Protein AF-A0A2H3JS66-F1 (afdb_monomer_lite)

Sequence (114 aa):
WRTSTEEYKHLTLEQVVAVLGLPDGRISFLNEKEDPDGRNPWSKEGKVVLKAEMVRLFNPCWHQYVGVLKMMHSMLNGKLMLLIVRVGKTLQAIMFATLRVYYHEYYKQYNKFP

Secondary structure (DSSP, 8-state):
-TTTSGGGTT--HHHHHHHTT-TTS--TTS-SEE-TT---TTSHHHHHHHHSS-PEE----HHHHHHHHHHHHHHHTT-------SS-HHHHHHHHHHHHHHHHHHHHHHSS--

pLDDT: mean 80.16, std 11.08, range [43.44, 94.56]

Foldseek 3Di:
DPDAQVVCPPPDLVRLCVLLVNPPSDQPPDDQFDAPVNDDCPDPVVVVQSPDPPTDGDDDDSVLSSLLSRQVVCVVVVHDSDDPDDDDVVVSVVSNVSSVVVQVVCCVVPVDGD

Radius of gyration: 15.85 Å; chains: 1; bounding box: 36×24×44 Å

Organism: Wolfiporia cocos (strain MD-104) (NCBI:txid742152)

Structure (mmCIF, N/CA/C/O backbone):
data_AF-A0A2H3JS66-F1
#
_entry.id   AF-A0A2H3JS66-F1
#
loop_
_atom_site.group_PDB
_atom_site.id
_atom_site.type_symbol
_atom_site.label_atom_id
_atom_site.label_alt_id
_atom_site.label_comp_id
_atom_site.label_asym_id
_atom_site.label_entity_id
_atom_site.label_seq_id
_atom_site.pdbx_PDB_ins_code
_atom_site.Cartn_x
_atom_site.Cartn_y
_atom_site.Cartn_z
_atom_site.occupancy
_atom_site.B_iso_or_equiv
_atom_site.auth_seq_id
_atom_site.auth_comp_id
_atom_site.auth_asym_id
_atom_site.auth_atom_id
_atom_site.pdbx_PDB_model_num
ATOM 1 N N . TRP A 1 1 ? 14.335 -5.510 10.741 1.00 48.91 1 TRP A N 1
ATOM 2 C CA . TRP A 1 1 ? 13.271 -6.281 11.400 1.00 48.91 1 TRP A CA 1
ATOM 3 C C . TRP A 1 1 ? 13.134 -6.016 12.899 1.00 48.91 1 TRP A C 1
ATOM 5 O O . TRP A 1 1 ? 12.004 -5.984 13.345 1.00 48.91 1 TRP A O 1
ATOM 15 N N . ARG A 1 2 ? 14.197 -5.730 13.671 1.00 43.44 2 ARG A N 1
ATOM 16 C CA . ARG A 1 2 ? 14.117 -5.687 15.149 1.00 43.44 2 ARG A CA 1
ATOM 17 C C . ARG A 1 2 ? 13.281 -4.591 15.841 1.00 43.44 2 ARG A C 1
ATOM 19 O O . ARG A 1 2 ? 13.131 -4.699 17.046 1.00 43.44 2 ARG A O 1
ATOM 26 N N . THR A 1 3 ? 12.765 -3.547 15.184 1.00 53.25 3 THR A N 1
ATOM 27 C CA . THR A 1 3 ? 12.275 -2.381 15.964 1.00 53.25 3 THR A CA 1
ATOM 28 C C . THR A 1 3 ? 10.964 -1.732 15.535 1.00 53.25 3 THR A C 1
ATOM 30 O O . THR A 1 3 ? 10.550 -0.776 16.184 1.00 53.25 3 THR A O 1
ATOM 33 N N . SER A 1 4 ? 10.258 -2.185 14.491 1.00 57.34 4 SER A N 1
ATOM 34 C CA . SER A 1 4 ? 9.050 -1.438 14.077 1.00 57.34 4 SER A CA 1
ATOM 35 C C . SER A 1 4 ? 7.888 -2.238 13.504 1.00 57.34 4 SER A C 1
ATOM 37 O O . SER A 1 4 ? 6.841 -1.641 13.325 1.00 57.34 4 SER A O 1
ATOM 39 N N . THR A 1 5 ? 7.990 -3.539 13.245 1.00 65.75 5 THR A N 1
ATOM 40 C CA . THR A 1 5 ? 6.881 -4.314 12.639 1.00 65.75 5 THR A CA 1
ATOM 41 C C . THR A 1 5 ? 6.607 -5.641 13.351 1.00 65.75 5 THR A C 1
ATOM 43 O O . THR A 1 5 ? 5.845 -6.459 12.848 1.00 65.75 5 THR A O 1
ATOM 46 N N . GLU A 1 6 ? 7.216 -5.850 14.525 1.00 72.69 6 GLU A N 1
ATOM 47 C CA . GLU A 1 6 ? 7.064 -7.051 15.367 1.00 72.69 6 GLU A CA 1
ATOM 48 C C . GLU A 1 6 ? 5.598 -7.362 15.690 1.00 72.69 6 GLU A C 1
ATOM 50 O O . GLU A 1 6 ? 5.200 -8.522 15.688 1.00 72.69 6 GLU A O 1
ATOM 55 N N . GLU A 1 7 ? 4.789 -6.324 15.913 1.00 80.81 7 GLU A N 1
ATOM 56 C CA . GLU A 1 7 ? 3.369 -6.451 16.250 1.00 80.81 7 GLU A CA 1
ATOM 57 C C . GLU A 1 7 ? 2.549 -7.138 15.146 1.00 80.81 7 GLU A C 1
ATOM 59 O O . GLU A 1 7 ? 1.561 -7.788 15.453 1.00 80.81 7 GLU A O 1
ATOM 64 N N . TYR A 1 8 ? 2.994 -7.094 13.885 1.00 84.31 8 TYR A N 1
ATOM 65 C CA . TYR A 1 8 ? 2.283 -7.678 12.740 1.00 84.31 8 TYR A CA 1
ATOM 66 C C . TYR A 1 8 ? 2.880 -9.011 12.265 1.00 84.31 8 TYR A C 1
ATOM 68 O O . TYR A 1 8 ? 2.425 -9.560 11.268 1.00 84.31 8 TYR A O 1
ATOM 76 N N . LYS A 1 9 ? 3.893 -9.563 12.952 1.00 83.12 9 LYS A N 1
ATOM 77 C CA . LYS A 1 9 ? 4.605 -10.785 12.513 1.00 83.12 9 LYS A CA 1
ATOM 78 C C . LYS A 1 9 ? 3.733 -12.037 12.412 1.00 83.12 9 LYS A C 1
ATOM 80 O O . LYS A 1 9 ? 4.128 -13.001 11.772 1.00 83.12 9 LYS A O 1
ATOM 85 N N . HIS A 1 10 ? 2.590 -12.025 13.089 1.00 86.88 10 HIS A N 1
ATOM 86 C CA . HIS A 1 10 ? 1.637 -13.126 13.119 1.00 86.88 10 HIS A CA 1
ATOM 87 C C . HIS A 1 10 ? 0.616 -13.060 11.971 1.00 86.88 10 HIS A C 1
ATOM 89 O O . HIS A 1 10 ? -0.163 -13.995 11.820 1.00 86.88 10 HIS A O 1
ATOM 95 N N . LEU A 1 11 ? 0.605 -11.977 11.182 1.00 87.81 11 LEU A N 1
ATOM 96 C CA . LEU A 1 11 ? -0.346 -11.790 10.089 1.00 87.81 11 LEU A CA 1
ATOM 97 C C . LEU A 1 11 ? 0.182 -12.375 8.775 1.00 87.81 11 LEU A C 1
ATOM 99 O O . LEU A 1 11 ? 1.329 -12.142 8.393 1.00 87.81 11 LEU A O 1
ATOM 103 N N . THR A 1 12 ? -0.670 -13.073 8.029 1.00 89.25 12 THR A N 1
ATOM 104 C CA . THR A 1 12 ? -0.376 -13.493 6.650 1.00 89.25 12 THR A CA 1
ATOM 105 C C . THR A 1 12 ? -0.492 -12.314 5.678 1.00 89.25 12 THR A C 1
ATOM 107 O O . THR A 1 12 ? -1.030 -11.261 6.022 1.00 89.25 12 THR A O 1
ATOM 110 N N . LEU A 1 13 ? 0.018 -12.458 4.446 1.00 86.38 13 LEU A N 1
ATOM 111 C CA . LEU A 1 13 ? -0.132 -11.413 3.420 1.00 86.38 13 LEU A CA 1
ATOM 112 C C . LEU A 1 13 ? -1.606 -11.098 3.163 1.00 86.38 13 LEU A C 1
ATOM 114 O O . LEU A 1 13 ? -1.988 -9.934 3.142 1.00 86.38 13 LEU A O 1
ATOM 118 N N . GLU A 1 14 ? -2.417 -12.143 3.030 1.00 88.19 14 GLU A N 1
ATOM 119 C CA . GLU A 1 14 ? -3.860 -12.059 2.806 1.00 88.19 14 GLU A CA 1
ATOM 120 C C . GLU A 1 14 ? -4.559 -11.296 3.933 1.00 88.19 14 GLU A C 1
ATOM 122 O O . GLU A 1 14 ? -5.374 -10.418 3.668 1.00 88.19 14 GLU A O 1
ATOM 127 N N . GLN A 1 15 ? -4.186 -11.554 5.190 1.00 90.19 15 GLN A N 1
ATOM 128 C CA . GLN A 1 15 ? -4.733 -10.827 6.336 1.00 90.19 15 GLN A CA 1
ATOM 129 C C . GLN A 1 15 ? -4.337 -9.349 6.318 1.00 90.19 15 GLN A C 1
ATOM 131 O O . GLN A 1 15 ? -5.180 -8.488 6.548 1.00 90.19 15 GLN A O 1
ATOM 136 N N . VAL A 1 16 ? -3.072 -9.033 6.021 1.00 89.44 16 VAL A N 1
ATOM 137 C CA . VAL A 1 16 ? -2.607 -7.637 5.934 1.00 89.44 16 VAL A CA 1
ATOM 138 C C . VAL A 1 16 ? -3.342 -6.893 4.820 1.00 89.44 16 VAL A C 1
ATOM 140 O O . VAL A 1 16 ? -3.802 -5.775 5.024 1.00 89.44 16 VAL A O 1
ATOM 143 N N . VAL A 1 17 ? -3.481 -7.524 3.658 1.00 89.06 17 VAL A N 1
ATOM 144 C CA . VAL A 1 17 ? -4.226 -7.010 2.504 1.00 89.06 17 VAL A CA 1
ATOM 145 C C . VAL A 1 17 ? -5.697 -6.764 2.846 1.00 89.06 17 VAL A C 1
ATOM 147 O O . VAL A 1 17 ? -6.219 -5.691 2.546 1.00 89.06 17 VAL A O 1
ATOM 150 N N . ALA A 1 18 ? -6.349 -7.718 3.514 1.00 89.50 18 ALA A N 1
ATOM 151 C CA . ALA A 1 18 ? -7.746 -7.597 3.913 1.00 89.50 18 ALA A CA 1
ATOM 152 C C . ALA A 1 18 ? -7.954 -6.435 4.897 1.00 89.50 18 ALA A C 1
ATOM 154 O O . ALA A 1 18 ? -8.869 -5.637 4.724 1.00 89.50 18 ALA A O 1
ATOM 155 N N . VAL A 1 19 ? -7.064 -6.283 5.885 1.00 89.62 19 VAL A N 1
ATOM 156 C CA . VAL A 1 19 ? -7.104 -5.163 6.846 1.00 89.62 19 VAL A CA 1
ATOM 157 C C . VAL A 1 19 ? -6.881 -3.807 6.159 1.00 89.62 19 VAL A C 1
ATOM 159 O O . VAL A 1 19 ? -7.374 -2.786 6.632 1.00 89.62 19 VAL A O 1
ATOM 162 N N . LEU A 1 20 ? -6.160 -3.781 5.037 1.00 89.81 20 LEU A N 1
ATOM 163 C CA . LEU A 1 20 ? -5.949 -2.585 4.218 1.00 89.81 20 LEU A CA 1
ATOM 164 C C . LEU A 1 20 ? -7.121 -2.266 3.266 1.00 89.81 20 LEU A C 1
ATOM 166 O O . LEU A 1 20 ? -6.999 -1.340 2.466 1.00 89.81 20 LEU A O 1
ATOM 170 N N . GLY A 1 21 ? -8.226 -3.019 3.302 1.00 89.31 21 GLY A N 1
ATOM 171 C CA . GLY A 1 21 ? -9.381 -2.767 2.430 1.00 89.31 21 GLY A CA 1
ATOM 172 C C . GLY A 1 21 ? -9.076 -2.994 0.944 1.00 89.31 21 GLY A C 1
ATOM 173 O O . GLY A 1 21 ? -9.587 -2.274 0.083 1.00 89.31 21 GLY A O 1
ATOM 174 N N . LEU A 1 22 ? -8.195 -3.956 0.640 1.00 86.25 22 LEU A N 1
ATOM 175 C CA . LEU A 1 22 ? -7.748 -4.286 -0.716 1.00 86.25 22 LEU A CA 1
ATOM 176 C C . LEU A 1 22 ? -8.336 -5.640 -1.160 1.00 86.25 22 LEU A C 1
ATOM 178 O O . LEU A 1 22 ? -7.664 -6.662 -1.015 1.00 86.25 22 LEU A O 1
ATOM 182 N N . PRO A 1 23 ? -9.567 -5.684 -1.707 1.00 74.00 23 PRO A N 1
ATOM 183 C CA . PRO A 1 23 ? -10.251 -6.943 -2.026 1.00 74.00 23 PRO A CA 1
ATOM 184 C C . PRO A 1 23 ? -9.493 -7.813 -3.042 1.00 74.00 23 PRO A C 1
ATOM 186 O O . PRO A 1 23 ? -9.495 -9.034 -2.918 1.00 74.00 23 PRO A O 1
ATOM 189 N N . ASP A 1 24 ? -8.768 -7.193 -3.978 1.00 76.88 24 ASP A N 1
ATOM 190 C CA . ASP A 1 24 ? -8.020 -7.897 -5.030 1.00 76.88 24 ASP A CA 1
ATOM 191 C C . ASP A 1 24 ? -6.525 -8.078 -4.703 1.00 76.88 24 ASP A C 1
ATOM 193 O O . ASP A 1 24 ? -5.730 -8.452 -5.567 1.00 76.88 24 ASP A O 1
ATOM 197 N N . GLY A 1 25 ? -6.082 -7.742 -3.483 1.00 74.38 25 GLY A N 1
ATOM 198 C CA . GLY A 1 25 ? -4.659 -7.806 -3.110 1.00 74.38 25 GLY A CA 1
ATOM 199 C C . GLY A 1 25 ? -3.766 -6.718 -3.701 1.00 74.38 25 GLY A C 1
ATOM 200 O O . GLY A 1 25 ? -2.579 -6.627 -3.369 1.00 74.38 25 GLY A O 1
ATOM 201 N N . ARG A 1 26 ? -4.328 -5.866 -4.557 1.00 76.56 26 ARG A N 1
ATOM 202 C CA . ARG A 1 26 ? -3.599 -4.861 -5.327 1.00 76.56 26 ARG A CA 1
ATOM 203 C C . ARG A 1 26 ? -3.881 -3.470 -4.799 1.00 76.56 26 ARG A C 1
ATOM 205 O O . ARG A 1 26 ? -5.017 -3.126 -4.501 1.00 76.56 26 ARG A O 1
ATOM 212 N N . ILE A 1 27 ? -2.834 -2.659 -4.727 1.00 76.81 27 ILE A N 1
ATOM 213 C CA . ILE A 1 27 ? -2.966 -1.229 -4.461 1.00 76.81 27 ILE A CA 1
ATOM 214 C C . ILE A 1 27 ? -3.206 -0.536 -5.799 1.00 76.81 27 ILE A C 1
ATOM 216 O O . ILE A 1 27 ? -2.392 -0.656 -6.718 1.00 76.81 27 ILE A O 1
ATOM 220 N N . SER A 1 28 ? -4.322 0.183 -5.899 1.00 74.69 28 SER A N 1
ATOM 221 C CA . SER A 1 28 ? -4.666 0.991 -7.068 1.00 74.69 28 SER A CA 1
ATOM 222 C C . SER A 1 28 ? -3.533 1.959 -7.427 1.00 74.69 28 SER A C 1
ATOM 224 O O . SER A 1 28 ? -2.817 2.440 -6.550 1.00 74.69 28 SER A O 1
ATOM 226 N N . PHE A 1 29 ? -3.396 2.282 -8.715 1.00 74.00 29 PHE A N 1
ATOM 227 C CA . PHE A 1 29 ? -2.399 3.226 -9.252 1.00 74.00 29 PHE A CA 1
ATOM 228 C C . PHE A 1 29 ? -0.933 2.754 -9.247 1.00 74.00 29 PHE A C 1
ATOM 230 O O . PHE A 1 29 ? -0.057 3.519 -9.651 1.00 74.00 29 PHE A O 1
ATOM 237 N N . LEU A 1 30 ? -0.645 1.516 -8.837 1.00 78.12 30 LEU A N 1
ATOM 238 C CA . LEU A 1 30 ? 0.660 0.893 -9.069 1.00 78.12 30 LEU A CA 1
ATOM 239 C C . LEU A 1 30 ? 0.698 0.177 -10.421 1.00 78.12 30 LEU A C 1
ATOM 241 O O . LEU A 1 30 ? -0.332 -0.222 -10.962 1.00 78.12 30 LEU A O 1
ATOM 245 N N . ASN A 1 31 ? 1.907 -0.002 -10.953 1.00 77.25 31 ASN A N 1
ATOM 246 C CA . ASN A 1 31 ? 2.110 -0.811 -12.149 1.00 77.25 31 ASN A CA 1
ATOM 247 C C . ASN A 1 31 ? 1.646 -2.248 -11.883 1.00 77.25 31 ASN A C 1
ATOM 249 O O . ASN A 1 31 ? 1.954 -2.816 -10.841 1.00 77.25 31 ASN A O 1
ATOM 253 N N . GLU A 1 32 ? 0.962 -2.859 -12.848 1.00 76.19 32 GLU A N 1
ATOM 254 C CA . GLU A 1 32 ? 0.568 -4.275 -12.761 1.00 76.19 32 GLU A CA 1
ATOM 255 C C . GLU A 1 32 ? 1.733 -5.227 -13.058 1.00 76.19 32 GLU A C 1
ATOM 257 O O . GLU A 1 32 ? 1.714 -6.404 -12.697 1.00 76.19 32 GLU A O 1
ATOM 262 N N . LYS A 1 33 ? 2.749 -4.712 -13.750 1.00 78.88 33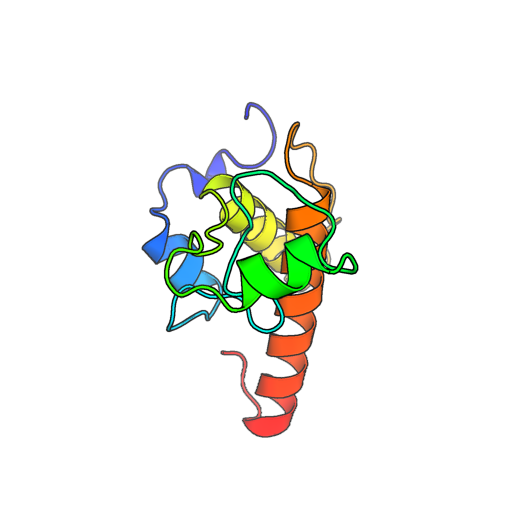 LYS A N 1
ATOM 263 C CA . LYS A 1 33 ? 3.837 -5.461 -14.366 1.00 78.88 33 LYS A CA 1
ATOM 264 C C . LYS A 1 33 ? 5.180 -4.813 -14.031 1.00 78.88 33 LYS A C 1
ATOM 266 O O . LYS A 1 33 ? 5.282 -3.587 -13.976 1.00 78.88 33 LYS A O 1
ATOM 271 N N . GLU A 1 34 ? 6.206 -5.634 -13.846 1.00 77.81 34 GLU A N 1
ATOM 272 C CA . GLU A 1 34 ? 7.589 -5.222 -13.606 1.00 77.81 34 GLU A CA 1
ATOM 273 C C . GLU A 1 34 ? 8.523 -5.886 -14.621 1.00 77.81 34 GLU A C 1
ATOM 275 O O . GLU A 1 34 ? 8.419 -7.084 -14.891 1.00 77.81 34 GLU A O 1
ATOM 280 N N . ASP A 1 35 ? 9.438 -5.100 -15.187 1.00 78.31 35 ASP A N 1
ATOM 281 C CA . ASP A 1 35 ? 10.479 -5.624 -16.066 1.00 78.31 35 ASP A CA 1
ATOM 282 C C . ASP A 1 35 ? 11.532 -6.377 -15.229 1.00 78.31 35 ASP A C 1
ATOM 284 O O . ASP A 1 35 ? 12.168 -5.751 -14.376 1.00 78.31 35 ASP A O 1
ATOM 288 N N . PRO A 1 36 ? 11.748 -7.690 -15.453 1.00 73.12 36 PRO A N 1
ATOM 289 C CA . PRO A 1 36 ? 12.744 -8.461 -14.710 1.00 73.12 36 PRO A CA 1
ATOM 290 C C . PRO A 1 36 ? 14.173 -7.929 -14.875 1.00 73.12 36 PRO A C 1
ATOM 292 O O . PRO A 1 36 ? 14.983 -8.100 -13.965 1.00 73.12 36 PRO A O 1
ATOM 295 N N . ASP A 1 37 ? 14.469 -7.264 -15.995 1.00 80.06 37 ASP A N 1
ATOM 296 C CA . ASP A 1 37 ? 15.805 -6.752 -16.307 1.00 80.06 37 ASP A CA 1
ATOM 297 C C . ASP A 1 37 ? 15.978 -5.270 -15.934 1.00 80.06 37 ASP A C 1
ATOM 299 O O . ASP A 1 37 ? 17.045 -4.694 -16.151 1.00 80.06 37 ASP A O 1
ATOM 303 N N . GLY A 1 38 ? 14.935 -4.631 -15.389 1.00 76.50 38 GLY A N 1
ATOM 304 C CA . GLY A 1 38 ? 14.986 -3.241 -14.936 1.00 76.50 38 GLY A CA 1
ATOM 305 C C . GLY A 1 38 ? 15.307 -2.233 -16.043 1.00 76.50 38 GLY A C 1
ATOM 306 O O . GLY A 1 38 ? 15.947 -1.210 -15.780 1.00 76.50 38 GLY A O 1
ATOM 307 N N . ARG A 1 39 ? 14.905 -2.504 -17.292 1.00 81.69 39 ARG A N 1
ATOM 308 C CA . ARG A 1 39 ? 15.182 -1.607 -18.419 1.00 81.69 39 ARG A CA 1
ATOM 309 C C . ARG A 1 39 ? 14.355 -0.339 -18.277 1.00 81.69 39 ARG A C 1
ATOM 311 O O . ARG A 1 39 ? 13.292 -0.317 -17.663 1.00 81.69 39 ARG A O 1
ATOM 318 N N . ASN A 1 40 ? 14.842 0.735 -18.892 1.00 79.94 40 ASN A N 1
ATOM 319 C CA . ASN A 1 40 ? 14.181 2.033 -18.875 1.00 79.94 40 ASN A CA 1
ATOM 320 C C . ASN A 1 40 ? 12.791 1.953 -19.557 1.00 79.94 40 ASN A C 1
ATOM 322 O O . ASN A 1 40 ? 12.735 1.772 -20.775 1.00 79.94 40 ASN A O 1
ATOM 326 N N . PRO A 1 41 ? 11.676 2.175 -18.831 1.00 76.12 41 PRO A N 1
ATOM 327 C CA . PRO A 1 41 ? 10.318 2.115 -19.396 1.00 76.12 41 PRO A CA 1
ATOM 328 C C . PRO A 1 41 ? 10.044 3.110 -20.530 1.00 76.12 41 PRO A C 1
ATOM 330 O O . PRO A 1 41 ? 9.131 2.919 -21.333 1.00 76.12 41 PRO A O 1
ATOM 333 N N . TRP A 1 42 ? 10.819 4.192 -20.604 1.00 84.00 42 TRP A N 1
ATOM 334 C CA . TRP A 1 42 ? 10.671 5.243 -21.605 1.00 84.00 42 TRP A CA 1
ATOM 335 C C . TRP A 1 42 ? 11.468 4.944 -22.882 1.00 84.00 42 TRP A C 1
ATOM 337 O O . TRP A 1 42 ? 11.232 5.598 -23.904 1.00 84.00 42 TRP A O 1
ATOM 347 N N . SER A 1 43 ? 12.359 3.944 -22.857 1.00 86.25 43 SER A N 1
ATOM 348 C CA . SER A 1 43 ? 13.103 3.493 -24.035 1.00 86.25 43 SER A CA 1
ATOM 349 C C . SER A 1 43 ? 12.218 2.682 -24.988 1.00 86.25 43 SER A C 1
ATOM 351 O O . SER A 1 43 ? 11.120 2.238 -24.635 1.00 86.25 43 SER A O 1
ATOM 353 N N . LYS A 1 44 ? 12.670 2.496 -26.234 1.00 85.12 44 LYS A N 1
ATOM 354 C CA . LYS A 1 44 ? 11.934 1.682 -27.216 1.00 85.12 44 LYS A CA 1
ATOM 355 C C . LYS A 1 44 ? 11.841 0.228 -26.747 1.00 85.12 44 LYS A C 1
ATOM 357 O O . LYS A 1 44 ? 10.782 -0.380 -26.848 1.00 85.12 44 LYS A O 1
ATOM 362 N N . GLU A 1 45 ? 12.922 -0.281 -26.173 1.00 82.25 45 GLU A N 1
ATOM 363 C CA . GLU A 1 45 ? 13.063 -1.640 -25.658 1.00 82.25 45 GLU A CA 1
ATOM 364 C C . GLU A 1 45 ? 12.163 -1.853 -24.436 1.00 82.25 45 GLU A C 1
ATOM 366 O O . GLU A 1 45 ? 11.419 -2.830 -24.398 1.00 82.25 45 GLU A O 1
ATOM 371 N N . GLY A 1 46 ? 12.143 -0.910 -23.484 1.00 79.44 46 GLY A N 1
ATOM 372 C CA . GLY A 1 46 ? 11.258 -0.975 -22.316 1.00 79.44 46 GLY A CA 1
ATOM 373 C C . GLY A 1 46 ? 9.775 -0.949 -22.693 1.00 79.44 46 GLY A C 1
ATOM 374 O O . GLY A 1 46 ? 8.981 -1.718 -22.156 1.00 79.44 46 GLY A O 1
ATOM 375 N N . LYS A 1 47 ? 9.392 -0.147 -23.696 1.00 80.69 47 LYS A N 1
ATOM 376 C CA . LYS A 1 47 ? 8.013 -0.127 -24.221 1.00 80.69 47 LYS A CA 1
ATOM 377 C C . LYS A 1 47 ? 7.603 -1.444 -24.878 1.00 80.69 47 LYS A C 1
ATOM 379 O O . LYS A 1 47 ? 6.432 -1.811 -24.798 1.00 80.69 47 LYS A O 1
ATOM 384 N N . VAL A 1 48 ? 8.530 -2.134 -25.543 1.00 82.88 48 VAL A N 1
ATOM 385 C CA . VAL A 1 48 ? 8.274 -3.460 -26.129 1.00 82.88 48 VAL A CA 1
ATOM 386 C C . VAL A 1 48 ? 8.106 -4.501 -25.025 1.00 82.88 48 VAL A C 1
ATOM 388 O O . VAL A 1 48 ? 7.149 -5.267 -25.071 1.00 82.88 48 VAL A O 1
ATOM 391 N N . VAL A 1 49 ? 8.968 -4.479 -24.003 1.00 76.06 49 VAL A N 1
ATOM 392 C CA . VAL A 1 49 ? 8.870 -5.393 -22.855 1.00 76.06 49 VAL A CA 1
ATOM 393 C C . VAL A 1 49 ? 7.553 -5.205 -22.114 1.00 76.06 49 VAL A C 1
ATOM 395 O O . VAL A 1 49 ? 6.858 -6.184 -21.893 1.00 76.06 49 VAL A O 1
ATOM 398 N N . LEU A 1 50 ? 7.134 -3.972 -21.814 1.00 69.94 50 LEU A N 1
ATOM 399 C CA . LEU A 1 50 ? 5.866 -3.715 -21.115 1.00 69.94 50 LEU A CA 1
ATOM 400 C C . LEU A 1 50 ? 4.625 -4.195 -21.886 1.00 69.94 50 LEU A C 1
ATOM 402 O O . LEU A 1 50 ? 3.607 -4.526 -21.274 1.00 69.94 50 LEU A O 1
ATOM 406 N N . LYS A 1 51 ? 4.706 -4.235 -23.221 1.00 75.06 51 LYS A N 1
ATOM 407 C CA . LYS A 1 51 ? 3.652 -4.765 -24.098 1.00 75.06 51 LYS A CA 1
ATOM 408 C C . LYS A 1 51 ? 3.715 -6.280 -24.272 1.00 75.06 51 LYS A C 1
ATOM 410 O O . LYS A 1 51 ? 2.746 -6.856 -24.757 1.00 75.06 51 LYS A O 1
ATOM 415 N N . ALA A 1 52 ? 4.823 -6.918 -23.902 1.00 73.56 52 ALA A N 1
ATOM 416 C CA . ALA A 1 52 ? 4.955 -8.359 -23.985 1.00 73.56 52 ALA A CA 1
ATOM 417 C C . ALA A 1 52 ? 4.036 -9.051 -22.963 1.00 73.56 52 ALA A C 1
ATOM 419 O O . ALA A 1 52 ? 3.701 -8.525 -21.896 1.00 73.56 52 ALA A O 1
ATOM 420 N N . GLU A 1 53 ? 3.609 -10.261 -23.306 1.00 62.72 53 GLU A N 1
ATOM 421 C CA . GLU A 1 53 ? 2.731 -11.071 -22.460 1.00 62.72 53 GLU A CA 1
ATOM 422 C C . GLU A 1 53 ? 3.507 -11.710 -21.289 1.00 62.72 53 GLU A C 1
ATOM 424 O O . GLU A 1 53 ? 2.956 -11.905 -20.211 1.00 62.72 53 GLU A O 1
ATOM 429 N N . MET A 1 54 ? 4.821 -11.919 -21.454 1.00 60.81 54 MET A N 1
ATOM 430 C CA . MET A 1 54 ? 5.727 -12.560 -20.484 1.00 60.81 54 MET A CA 1
ATOM 431 C C . MET A 1 54 ? 6.333 -11.612 -19.430 1.00 60.81 54 MET A C 1
ATOM 433 O O . MET A 1 54 ? 7.477 -11.789 -19.014 1.00 60.81 54 MET A O 1
ATOM 437 N N . VAL A 1 55 ? 5.609 -10.583 -18.993 1.00 65.06 55 VAL A N 1
ATOM 438 C CA . VAL A 1 55 ? 6.124 -9.668 -17.957 1.00 65.06 55 VAL A CA 1
ATOM 439 C C . VAL A 1 55 ? 5.736 -10.171 -16.571 1.00 65.06 55 VAL A C 1
ATOM 441 O O . VAL A 1 55 ? 4.615 -10.634 -16.357 1.00 65.06 55 VAL A O 1
ATOM 444 N N . ARG A 1 56 ? 6.662 -10.064 -15.613 1.00 72.81 56 ARG A N 1
ATOM 445 C CA . ARG A 1 56 ? 6.430 -10.461 -14.224 1.00 72.81 56 ARG A CA 1
ATOM 446 C C . ARG A 1 56 ? 5.353 -9.569 -13.612 1.00 72.81 56 ARG A C 1
ATOM 448 O O . ARG A 1 56 ? 5.418 -8.348 -13.733 1.00 72.81 56 ARG A O 1
ATOM 455 N N . LEU A 1 57 ? 4.380 -10.171 -12.929 1.00 76.88 57 LEU A N 1
ATOM 456 C CA . LEU A 1 57 ? 3.416 -9.408 -12.140 1.00 76.88 57 LEU A CA 1
ATOM 457 C C . LEU A 1 57 ? 4.152 -8.655 -11.036 1.00 76.88 57 LEU A C 1
ATOM 459 O O . LEU A 1 57 ? 4.935 -9.245 -10.284 1.00 76.88 57 LEU A O 1
ATOM 463 N N . PHE A 1 58 ? 3.884 -7.358 -10.944 1.00 75.69 58 PHE A N 1
ATOM 464 C CA . PHE A 1 58 ? 4.401 -6.549 -9.860 1.00 75.69 58 PHE A CA 1
ATOM 465 C C . PHE A 1 58 ? 3.734 -6.998 -8.560 1.00 75.69 58 PHE A C 1
ATOM 467 O O . PHE A 1 58 ? 2.521 -6.871 -8.391 1.00 75.69 58 PHE A O 1
ATOM 474 N N . ASN A 1 59 ? 4.527 -7.561 -7.652 1.00 77.94 59 ASN A N 1
ATOM 475 C CA . ASN A 1 59 ? 4.034 -8.060 -6.378 1.00 77.94 59 ASN A CA 1
ATOM 476 C C . ASN A 1 59 ? 4.967 -7.601 -5.253 1.00 77.94 59 ASN A C 1
ATOM 478 O O . ASN A 1 59 ? 6.043 -8.187 -5.078 1.00 77.94 59 ASN A O 1
ATOM 482 N N . PRO A 1 60 ? 4.593 -6.550 -4.503 1.00 80.75 60 PRO A N 1
ATOM 483 C CA . PRO A 1 60 ? 5.364 -6.111 -3.355 1.00 80.75 60 PRO A CA 1
ATOM 484 C C . PRO A 1 60 ? 5.520 -7.239 -2.329 1.00 80.75 60 PRO A C 1
ATOM 486 O O . PRO A 1 60 ? 4.639 -8.069 -2.110 1.00 80.75 60 PRO A O 1
ATOM 489 N N . CYS A 1 61 ? 6.656 -7.266 -1.647 1.00 84.38 61 CYS A N 1
ATOM 490 C CA . CYS A 1 61 ? 6.907 -8.253 -0.608 1.00 84.38 61 CYS A CA 1
ATOM 491 C C . CYS A 1 61 ? 6.005 -8.004 0.614 1.00 84.38 61 CYS A C 1
ATOM 493 O O . CYS A 1 61 ? 5.696 -6.862 0.947 1.00 84.38 61 CYS A O 1
ATOM 495 N N . TRP A 1 62 ? 5.703 -9.054 1.385 1.00 85.50 62 TRP A N 1
ATOM 496 C CA . TRP A 1 62 ? 4.884 -8.976 2.610 1.00 85.50 62 TRP A CA 1
ATOM 497 C C . TRP A 1 62 ? 5.267 -7.825 3.557 1.00 85.50 62 TRP A C 1
ATOM 499 O O . TRP A 1 62 ? 4.420 -7.072 4.032 1.00 85.50 62 TRP A O 1
ATOM 509 N N . HIS A 1 63 ? 6.567 -7.614 3.774 1.00 81.81 63 HIS A N 1
ATOM 510 C CA . HIS A 1 63 ? 7.055 -6.560 4.668 1.00 81.81 63 HIS A CA 1
ATOM 511 C C . HIS A 1 63 ? 6.771 -5.136 4.152 1.00 81.81 63 HIS A C 1
ATOM 513 O O . HIS A 1 63 ? 6.748 -4.188 4.940 1.00 81.81 63 HIS A O 1
ATOM 519 N N . GLN A 1 64 ? 6.561 -4.963 2.844 1.00 84.56 64 GLN A N 1
ATOM 520 C CA . GLN A 1 64 ? 6.160 -3.689 2.252 1.00 84.56 64 GLN A CA 1
ATOM 521 C C . GLN A 1 64 ? 4.711 -3.371 2.620 1.00 84.56 64 GLN A C 1
ATOM 523 O O . GLN A 1 64 ? 4.461 -2.291 3.152 1.00 84.56 64 GLN A O 1
ATOM 528 N N . TYR A 1 65 ? 3.810 -4.347 2.494 1.00 87.50 65 TYR A N 1
ATOM 529 C CA . TYR A 1 65 ? 2.421 -4.234 2.949 1.00 87.50 65 TYR A CA 1
ATOM 530 C C . TYR A 1 65 ? 2.310 -3.970 4.453 1.00 87.50 65 TYR A C 1
ATOM 532 O O . TYR A 1 65 ? 1.585 -3.073 4.869 1.00 87.50 65 TYR A O 1
ATOM 540 N N . VAL A 1 66 ? 3.090 -4.668 5.280 1.00 88.38 66 VAL A N 1
ATOM 541 C CA . VAL A 1 66 ? 3.100 -4.429 6.735 1.00 88.38 66 VAL A CA 1
ATOM 542 C C . VAL A 1 66 ? 3.600 -3.028 7.091 1.00 88.38 66 VAL A C 1
ATOM 544 O O . VAL A 1 66 ? 3.084 -2.396 8.014 1.00 88.38 66 VAL A O 1
ATOM 547 N N . GLY A 1 67 ? 4.582 -2.511 6.349 1.00 85.50 67 GLY A N 1
ATOM 548 C CA . GLY A 1 67 ? 5.011 -1.120 6.488 1.00 85.50 67 GLY A CA 1
ATOM 549 C C . GLY A 1 67 ? 3.870 -0.141 6.205 1.00 85.50 67 GLY A C 1
ATOM 550 O O . GLY A 1 67 ? 3.664 0.792 6.979 1.00 85.50 67 GLY A O 1
ATOM 551 N N . VAL A 1 68 ? 3.101 -0.384 5.140 1.00 88.44 68 VAL A N 1
ATOM 552 C CA . VAL A 1 68 ? 1.927 0.426 4.776 1.00 88.44 68 VAL A CA 1
ATOM 553 C C . VAL A 1 68 ? 0.837 0.343 5.838 1.00 88.44 68 VAL A C 1
ATOM 555 O O . VAL A 1 68 ? 0.358 1.386 6.278 1.00 88.44 68 VAL A O 1
ATOM 558 N N . LEU A 1 69 ? 0.518 -0.858 6.326 1.00 89.38 69 LEU A N 1
ATOM 559 C CA . LEU A 1 69 ? -0.433 -1.064 7.420 1.00 89.38 69 LEU A CA 1
ATOM 560 C C . LEU A 1 69 ? -0.058 -0.250 8.656 1.00 89.38 69 LEU A C 1
ATOM 562 O O . LEU A 1 69 ? -0.892 0.470 9.202 1.00 89.38 69 LEU A O 1
ATOM 566 N N . LYS A 1 70 ? 1.216 -0.281 9.053 1.00 87.69 70 LYS A N 1
ATOM 567 C CA . LYS A 1 70 ? 1.690 0.528 10.174 1.00 87.69 70 LYS A CA 1
ATOM 568 C C . LYS A 1 70 ? 1.544 2.028 9.920 1.00 87.69 70 LYS A C 1
ATOM 570 O O . LYS A 1 70 ? 1.132 2.746 10.825 1.00 87.69 70 LYS A O 1
ATOM 575 N N . MET A 1 71 ? 1.877 2.514 8.722 1.00 88.31 71 MET A N 1
ATOM 576 C CA . MET A 1 71 ? 1.735 3.939 8.389 1.00 88.31 71 MET A CA 1
ATOM 577 C C . MET A 1 71 ? 0.276 4.382 8.415 1.00 88.31 71 MET A C 1
ATOM 579 O O . MET A 1 71 ? -0.019 5.414 9.010 1.00 88.31 71 MET A O 1
ATOM 583 N N . MET A 1 72 ? -0.634 3.584 7.853 1.00 89.00 72 MET A N 1
ATOM 584 C CA . MET A 1 72 ? -2.072 3.854 7.899 1.00 89.00 72 MET A CA 1
ATOM 585 C C . MET A 1 72 ? -2.591 3.865 9.333 1.00 89.00 72 MET A C 1
ATOM 587 O O . MET A 1 72 ? -3.263 4.812 9.733 1.00 89.00 72 MET A O 1
ATOM 591 N N . HIS A 1 73 ? -2.224 2.867 10.136 1.00 88.62 73 HIS A N 1
ATOM 592 C CA . HIS A 1 73 ? -2.630 2.793 11.535 1.00 88.62 73 HIS A CA 1
ATOM 593 C C . HIS A 1 73 ? -2.088 3.977 12.357 1.00 88.62 73 HIS A C 1
ATOM 595 O O . HIS A 1 73 ? -2.816 4.554 13.164 1.00 88.62 73 HIS A O 1
ATOM 601 N N . SER A 1 74 ? -0.837 4.395 12.134 1.00 87.81 74 SER A N 1
ATOM 602 C CA . SER A 1 74 ? -0.288 5.605 12.757 1.00 87.81 74 SER A CA 1
ATOM 603 C C . SER A 1 74 ? -1.023 6.866 12.303 1.00 87.81 74 SER A C 1
ATOM 605 O O . SER A 1 74 ? -1.415 7.662 13.151 1.00 87.81 74 SER A O 1
ATOM 607 N N . MET A 1 75 ? -1.252 7.029 10.995 1.00 88.00 75 MET A N 1
ATOM 608 C CA . MET A 1 75 ? -1.945 8.186 10.417 1.00 88.00 75 MET A CA 1
ATOM 609 C C . MET A 1 75 ? -3.354 8.342 10.996 1.00 88.00 75 MET A C 1
ATOM 611 O O . MET A 1 75 ? -3.709 9.427 11.448 1.00 88.00 75 MET A O 1
ATOM 615 N N . LEU A 1 76 ? -4.139 7.261 11.012 1.00 86.44 76 LEU A N 1
ATOM 616 C CA . LEU A 1 76 ? -5.518 7.266 11.509 1.00 86.44 76 LEU A CA 1
ATOM 617 C C . LEU A 1 76 ? -5.599 7.587 13.008 1.00 86.44 76 LEU A C 1
ATOM 619 O O . LEU A 1 76 ? -6.565 8.197 13.450 1.00 86.44 76 LEU A O 1
ATOM 623 N N . ASN A 1 77 ? -4.566 7.238 13.778 1.00 88.25 77 ASN A N 1
ATOM 624 C CA . ASN A 1 77 ? -4.467 7.562 15.203 1.00 88.25 77 ASN A CA 1
ATOM 625 C C . ASN A 1 77 ? -3.771 8.906 15.494 1.00 88.25 77 ASN A C 1
ATOM 627 O O . ASN A 1 77 ? -3.468 9.186 16.653 1.00 88.25 77 ASN A O 1
ATOM 631 N N . GLY A 1 78 ? -3.429 9.705 14.475 1.00 84.25 78 GLY A N 1
ATOM 632 C CA . GLY A 1 78 ? -2.693 10.963 14.658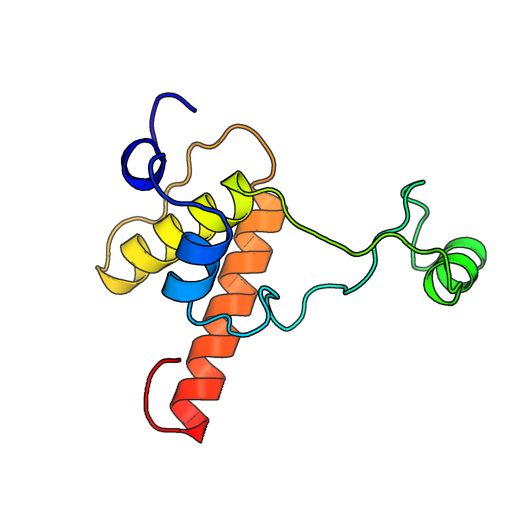 1.00 84.25 78 GLY A CA 1
ATOM 633 C C . GLY A 1 78 ? -1.270 10.791 15.216 1.00 84.25 78 GLY A C 1
ATOM 634 O O . GLY A 1 78 ? -0.725 11.711 15.822 1.00 84.25 78 GLY A O 1
ATOM 635 N N . LYS A 1 79 ? -0.660 9.611 15.047 1.00 83.00 79 LYS A N 1
ATOM 636 C CA . LYS A 1 79 ? 0.698 9.289 15.513 1.00 83.00 79 LYS A CA 1
ATOM 637 C C . LYS A 1 79 ? 1.738 9.542 14.421 1.00 83.00 79 LYS A C 1
ATOM 639 O O . LYS A 1 79 ? 1.459 9.450 13.226 1.00 83.00 79 LYS A O 1
ATOM 644 N N . LEU A 1 80 ? 2.979 9.797 14.840 1.00 73.25 80 LEU A N 1
ATOM 645 C CA . LEU A 1 80 ? 4.106 10.011 13.932 1.00 73.25 80 LEU A CA 1
ATOM 646 C C . LEU A 1 80 ? 4.335 8.791 13.017 1.00 73.25 80 LEU A C 1
ATOM 648 O O . LEU A 1 80 ? 4.473 7.656 13.479 1.00 73.25 80 LEU A O 1
ATOM 652 N N . MET A 1 81 ? 4.432 9.040 11.711 1.00 70.19 81 MET A N 1
ATOM 653 C CA . MET A 1 81 ? 4.654 8.023 10.676 1.00 70.19 81 MET A CA 1
ATOM 654 C C . MET A 1 81 ? 6.151 7.762 10.439 1.00 70.19 81 MET A C 1
ATOM 656 O O . MET A 1 81 ? 6.648 7.905 9.325 1.00 70.19 81 MET A O 1
ATOM 660 N N . LEU A 1 82 ? 6.912 7.419 11.483 1.00 58.03 82 LEU A N 1
ATOM 661 C CA . LEU A 1 82 ? 8.341 7.125 11.319 1.00 58.03 82 LEU A CA 1
ATOM 662 C C . LEU A 1 82 ? 8.560 5.627 11.047 1.00 58.03 82 LEU A C 1
ATOM 664 O O . LEU A 1 82 ? 8.385 4.797 11.940 1.00 58.03 82 LEU A O 1
ATOM 668 N N . LEU A 1 83 ? 8.968 5.267 9.822 1.00 57.75 83 LEU A N 1
ATOM 669 C CA . LEU A 1 83 ? 9.276 3.879 9.457 1.00 57.75 83 LEU A CA 1
ATOM 670 C C . LEU A 1 83 ? 10.795 3.626 9.404 1.00 57.75 83 LEU A C 1
ATOM 672 O O . LEU A 1 83 ? 11.488 3.944 8.432 1.00 57.75 83 LEU A O 1
ATOM 676 N N . ILE A 1 84 ? 11.339 2.980 10.438 1.00 53.38 84 ILE A N 1
ATOM 677 C CA . ILE A 1 84 ? 12.772 2.639 10.532 1.00 53.38 84 ILE A CA 1
ATOM 678 C C . ILE A 1 84 ? 13.055 1.256 9.900 1.00 53.38 84 ILE A C 1
ATOM 680 O O . ILE A 1 84 ? 13.734 0.407 10.472 1.00 53.38 84 ILE A O 1
ATOM 684 N N . VAL A 1 85 ? 12.522 0.984 8.700 1.00 54.31 85 VAL A N 1
ATOM 685 C CA . VAL A 1 85 ? 12.742 -0.300 7.988 1.00 54.31 85 VAL A CA 1
ATOM 686 C C . VAL A 1 85 ? 13.880 -0.171 6.978 1.00 54.31 85 VAL A C 1
ATOM 688 O O . VAL A 1 85 ? 13.964 0.819 6.268 1.00 54.31 85 VAL A O 1
ATOM 691 N N . ARG A 1 86 ? 14.798 -1.139 6.920 1.00 50.75 86 ARG A N 1
ATOM 692 C CA . ARG A 1 86 ? 16.104 -0.990 6.250 1.00 50.75 86 ARG A CA 1
ATOM 693 C C . ARG A 1 86 ? 16.075 -1.129 4.712 1.00 50.75 86 ARG A C 1
ATOM 695 O O . ARG A 1 86 ? 17.074 -0.801 4.090 1.00 50.75 86 ARG A O 1
ATOM 702 N N . VAL A 1 87 ? 14.968 -1.573 4.100 1.00 57.78 87 VAL A N 1
ATOM 703 C CA . VAL A 1 87 ? 14.855 -1.827 2.645 1.00 57.78 87 VAL A CA 1
ATOM 704 C C . VAL A 1 87 ? 13.444 -1.482 2.144 1.00 57.78 87 VAL A C 1
ATOM 706 O O . VAL A 1 87 ? 12.474 -1.730 2.855 1.00 57.78 87 VAL A O 1
ATOM 709 N N . GLY A 1 88 ? 13.328 -0.908 0.938 1.00 60.28 88 GLY A N 1
ATOM 710 C CA . GLY A 1 88 ? 12.051 -0.751 0.219 1.00 60.28 88 GLY A CA 1
ATOM 711 C C . GLY A 1 88 ? 11.170 0.446 0.609 1.00 60.28 88 GLY A C 1
ATOM 712 O O . GLY A 1 88 ? 10.009 0.490 0.206 1.00 60.28 88 GLY A O 1
ATOM 713 N N . LYS A 1 89 ? 11.696 1.421 1.364 1.00 73.94 89 LYS A N 1
ATOM 714 C CA . LYS A 1 89 ? 10.914 2.551 1.904 1.00 73.94 89 LYS A CA 1
ATOM 715 C C . LYS A 1 89 ? 10.257 3.427 0.835 1.00 73.94 89 LYS A C 1
ATOM 717 O O . LYS A 1 89 ? 9.156 3.911 1.055 1.00 73.94 89 LYS A O 1
ATOM 722 N N . THR A 1 90 ? 10.917 3.638 -0.307 1.00 80.19 90 THR A N 1
ATOM 723 C CA . THR A 1 90 ? 10.369 4.465 -1.394 1.00 80.19 90 THR A CA 1
ATOM 724 C C . THR A 1 90 ? 9.094 3.847 -1.944 1.00 80.19 90 THR A C 1
ATOM 726 O O . THR A 1 90 ? 8.077 4.525 -2.043 1.00 80.19 90 THR A O 1
ATOM 729 N N . LEU A 1 91 ? 9.119 2.539 -2.217 1.00 82.88 91 LEU A N 1
ATOM 730 C CA . LEU A 1 91 ? 7.927 1.833 -2.665 1.00 82.88 91 LEU A CA 1
ATOM 731 C C . LEU A 1 91 ? 6.842 1.848 -1.580 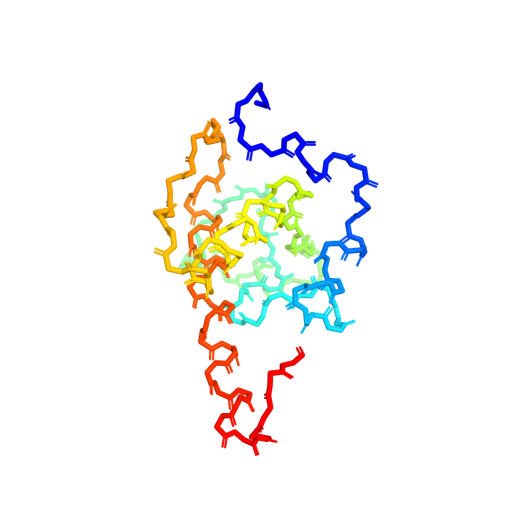1.00 82.88 91 LEU A C 1
ATOM 733 O O . LEU A 1 91 ? 5.700 2.153 -1.888 1.00 82.88 91 LEU A O 1
ATOM 737 N N . GLN A 1 92 ? 7.192 1.630 -0.308 1.00 84.75 92 GLN A N 1
ATOM 738 C CA . GLN A 1 92 ? 6.233 1.738 0.801 1.00 84.75 92 GLN A CA 1
ATOM 739 C C . GLN A 1 92 ? 5.584 3.131 0.889 1.00 84.75 92 GLN A C 1
ATOM 741 O O . GLN A 1 92 ? 4.384 3.225 1.130 1.00 84.75 92 GLN A O 1
ATOM 746 N N . ALA A 1 93 ? 6.346 4.207 0.680 1.00 85.50 93 ALA A N 1
ATOM 747 C CA . ALA A 1 93 ? 5.823 5.571 0.687 1.00 85.50 93 ALA A CA 1
ATOM 748 C C . ALA A 1 93 ? 4.856 5.818 -0.482 1.00 85.50 93 ALA A C 1
ATOM 750 O O . ALA A 1 93 ? 3.793 6.403 -0.282 1.00 85.50 93 ALA A O 1
ATOM 751 N N . ILE A 1 94 ? 5.187 5.322 -1.681 1.00 87.38 94 ILE A N 1
ATOM 752 C CA . ILE A 1 94 ? 4.301 5.391 -2.853 1.00 87.38 94 ILE A CA 1
ATOM 753 C C . ILE A 1 94 ? 3.028 4.568 -2.610 1.00 87.38 94 ILE A C 1
ATOM 755 O O . ILE A 1 94 ? 1.928 5.067 -2.839 1.00 87.38 94 ILE A O 1
ATOM 759 N N . MET A 1 95 ? 3.159 3.341 -2.097 1.00 87.69 95 MET A N 1
ATOM 760 C CA . MET A 1 95 ? 2.035 2.469 -1.728 1.00 87.69 95 MET A CA 1
ATOM 761 C C . MET A 1 95 ? 1.117 3.138 -0.695 1.00 87.69 95 MET A C 1
ATOM 763 O O . MET A 1 95 ? -0.100 3.083 -0.814 1.00 87.69 95 MET A O 1
ATOM 767 N N . PHE A 1 96 ? 1.684 3.813 0.305 1.00 89.44 96 PHE A N 1
ATOM 768 C CA . PHE A 1 96 ? 0.912 4.565 1.294 1.00 89.44 96 PHE A CA 1
ATOM 769 C C . PHE A 1 96 ? 0.181 5.763 0.677 1.00 89.44 96 PHE A C 1
ATOM 771 O O . PHE A 1 96 ? -1.006 5.959 0.932 1.00 89.44 96 PHE A O 1
ATOM 778 N N . ALA A 1 97 ? 0.865 6.556 -0.152 1.00 89.25 97 ALA A N 1
ATOM 779 C CA . ALA A 1 97 ? 0.265 7.721 -0.796 1.00 89.25 97 ALA A CA 1
ATOM 780 C C . ALA A 1 97 ? -0.900 7.325 -1.718 1.00 89.25 97 ALA A C 1
ATOM 782 O O . ALA A 1 97 ? -1.973 7.923 -1.651 1.00 89.25 97 ALA A O 1
ATOM 783 N N . THR A 1 98 ? -0.707 6.285 -2.529 1.00 89.50 98 THR A N 1
ATOM 784 C CA . THR A 1 98 ? -1.740 5.735 -3.423 1.00 89.50 98 THR A CA 1
ATOM 785 C C . THR A 1 98 ? -2.916 5.155 -2.643 1.00 89.50 98 THR A C 1
ATOM 787 O O . THR A 1 98 ? -4.063 5.472 -2.955 1.00 89.50 98 THR A O 1
ATOM 790 N N . LEU A 1 99 ? -2.657 4.405 -1.567 1.00 90.00 99 LEU A N 1
ATOM 791 C CA . LEU A 1 99 ? -3.709 3.880 -0.696 1.00 90.00 99 LEU A CA 1
ATOM 792 C C . LEU A 1 99 ? -4.526 4.994 -0.025 1.00 90.00 99 LEU A C 1
ATOM 794 O O . LEU A 1 99 ? -5.748 4.905 0.065 1.00 90.00 99 LEU A O 1
ATOM 798 N N . ARG A 1 100 ? -3.878 6.084 0.399 1.00 90.06 100 ARG A N 1
ATOM 799 C CA . ARG A 1 100 ? -4.572 7.249 0.963 1.00 90.06 100 ARG A CA 1
ATOM 800 C C . ARG A 1 100 ? -5.497 7.912 -0.058 1.00 90.06 100 ARG A C 1
ATOM 802 O O . ARG A 1 100 ? -6.606 8.300 0.300 1.00 90.06 100 ARG A O 1
ATOM 809 N N . VAL A 1 101 ? -5.048 8.055 -1.306 1.00 90.75 101 VAL A N 1
ATOM 810 C CA . VAL A 1 101 ? -5.890 8.577 -2.396 1.00 90.75 101 VAL A CA 1
ATOM 811 C C . VAL A 1 101 ? -7.069 7.639 -2.643 1.00 90.75 101 VAL A C 1
ATOM 813 O O . VAL A 1 101 ? -8.200 8.107 -2.712 1.00 90.75 101 VAL A O 1
ATOM 816 N N . TYR A 1 102 ? -6.833 6.326 -2.678 1.00 90.06 102 TYR A N 1
ATOM 817 C CA . TYR A 1 102 ? -7.900 5.334 -2.797 1.00 90.06 102 TYR A CA 1
ATOM 818 C C . TYR A 1 102 ? -8.946 5.470 -1.680 1.00 90.06 102 TYR A C 1
ATOM 820 O O . TYR A 1 102 ? -10.132 5.560 -1.978 1.00 90.06 102 TYR A O 1
ATOM 828 N N . TYR A 1 103 ? -8.530 5.581 -0.414 1.00 90.75 103 TYR A N 1
ATOM 829 C CA . TYR A 1 103 ? -9.459 5.774 0.708 1.00 90.75 103 TYR A CA 1
ATOM 830 C C . TYR A 1 103 ? -10.265 7.067 0.571 1.00 90.75 103 TYR A C 1
ATOM 832 O O . TYR A 1 103 ? -11.455 7.085 0.876 1.00 90.75 103 TYR A O 1
ATOM 840 N N . HIS A 1 104 ? -9.625 8.145 0.114 1.00 90.69 104 HIS A N 1
ATOM 841 C CA . HIS A 1 104 ? -10.290 9.426 -0.092 1.00 90.69 104 HIS A CA 1
ATOM 842 C C . HIS A 1 104 ? -11.368 9.344 -1.179 1.00 90.69 104 HIS A C 1
ATOM 844 O O . HIS A 1 104 ? -12.507 9.742 -0.935 1.00 90.69 104 HIS A O 1
ATOM 850 N N . GLU A 1 105 ? -11.033 8.794 -2.349 1.00 91.12 105 GLU A N 1
ATOM 851 C CA . GLU A 1 105 ? -11.981 8.644 -3.458 1.00 91.12 105 GLU A CA 1
ATOM 852 C C . GLU A 1 105 ? -13.105 7.661 -3.109 1.00 91.12 105 GLU A C 1
ATOM 854 O O . GLU A 1 105 ? -14.276 7.947 -3.361 1.00 91.12 105 GLU A O 1
ATOM 859 N N . TYR A 1 106 ? -12.782 6.547 -2.446 1.00 90.75 106 TYR A N 1
ATOM 860 C CA . TYR A 1 106 ? -13.776 5.570 -2.009 1.00 90.75 106 TYR A CA 1
ATOM 861 C C . TYR A 1 106 ? -14.753 6.178 -0.995 1.00 90.75 106 TYR A C 1
ATOM 863 O O . TYR A 1 106 ? -15.967 6.039 -1.140 1.00 90.75 106 TYR A O 1
ATOM 871 N N . TYR A 1 107 ? -14.255 6.933 -0.010 1.00 93.19 107 TYR A N 1
ATOM 872 C CA . TYR A 1 107 ? -15.117 7.634 0.941 1.00 93.19 107 TYR A CA 1
ATOM 873 C C . TYR A 1 107 ? -15.988 8.688 0.253 1.00 93.19 107 TYR A C 1
ATOM 875 O O . TYR A 1 107 ? -17.177 8.788 0.538 1.00 93.19 107 TYR A O 1
ATOM 883 N N . LYS A 1 108 ? -15.431 9.450 -0.691 1.00 94.56 108 LYS A N 1
ATOM 884 C CA . LYS A 1 108 ? -16.187 10.444 -1.462 1.00 94.56 108 LYS A CA 1
ATOM 885 C C . LYS A 1 108 ? -17.320 9.808 -2.275 1.00 94.56 108 LYS A C 1
ATOM 887 O O . LYS A 1 108 ? -18.379 10.414 -2.406 1.00 94.56 108 LYS A O 1
ATOM 892 N N . GLN A 1 109 ? -17.107 8.604 -2.805 1.00 94.31 109 GLN A N 1
ATOM 893 C CA . GLN A 1 109 ? -18.092 7.891 -3.616 1.00 94.31 109 GLN A CA 1
ATOM 894 C C . GLN A 1 109 ? -19.143 7.144 -2.779 1.00 94.31 109 GLN A C 1
ATOM 896 O O . GLN A 1 109 ? -20.319 7.149 -3.136 1.00 94.31 109 GLN A O 1
ATOM 901 N N . TYR A 1 110 ? -18.737 6.501 -1.681 1.00 94.06 110 TYR A N 1
ATOM 902 C CA . TYR A 1 110 ? -19.580 5.560 -0.930 1.00 94.06 110 TYR A CA 1
ATOM 903 C C . TYR A 1 110 ? -19.915 6.006 0.499 1.00 94.06 110 TYR A C 1
ATOM 905 O O . TYR A 1 110 ? -20.654 5.309 1.193 1.00 94.06 110 TYR A O 1
ATOM 91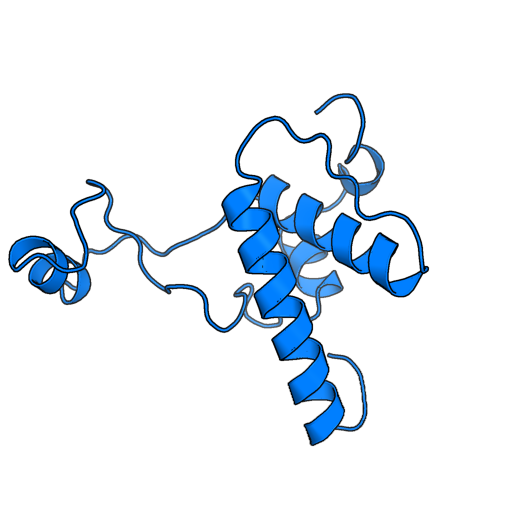3 N N . ASN A 1 111 ? -19.376 7.141 0.953 1.00 93.44 111 ASN A N 1
ATOM 914 C CA . ASN A 1 111 ? -19.531 7.689 2.305 1.00 93.44 111 ASN A CA 1
ATOM 915 C C . ASN A 1 111 ? -19.162 6.698 3.430 1.00 93.44 111 ASN A C 1
ATOM 917 O O . ASN A 1 111 ? -19.742 6.707 4.515 1.00 93.44 111 ASN A O 1
ATOM 921 N N . LYS A 1 112 ? -18.206 5.808 3.153 1.00 90.62 112 LYS A N 1
ATOM 922 C CA . LYS A 1 112 ? -17.631 4.841 4.096 1.00 90.62 112 LYS A CA 1
ATOM 923 C C . LYS A 1 112 ? -16.192 4.529 3.697 1.00 90.62 112 LYS A C 1
ATOM 925 O O . LYS A 1 112 ? -15.830 4.718 2.539 1.00 90.62 112 LYS A O 1
ATOM 930 N N . PHE A 1 113 ? -15.379 4.058 4.638 1.00 86.50 113 PHE A N 1
ATOM 931 C CA . PHE A 1 113 ? -14.064 3.506 4.305 1.00 86.50 113 PHE A CA 1
ATOM 932 C C . PHE A 1 113 ? -14.210 2.107 3.677 1.00 86.50 113 PHE A C 1
ATOM 934 O O . PHE A 1 113 ? -15.224 1.445 3.935 1.00 86.50 113 PHE A O 1
ATOM 941 N N . PRO A 1 114 ? -13.267 1.709 2.805 1.00 84.19 114 PRO A N 1
ATOM 942 C CA . PRO A 1 114 ? -13.238 0.372 2.218 1.00 84.19 114 PRO A CA 1
ATOM 943 C C . PRO A 1 114 ? -13.035 -0.724 3.267 1.00 84.19 114 PRO A C 1
ATOM 945 O O . PRO A 1 114 ? -12.412 -0.442 4.317 1.00 84.19 114 PRO A O 1
#

=== Feature glossary ===
The record interleaves many kinds of information about one protein. Here is each kind framed as the question it answers.

Q: What does the local fold look like, residue by residue?
A: A 3Di character summarizes, for each residue, the relative orientation of the Cα frame of its nearest spatial neighbor. Because it encodes fold topology rather than chemistry, 3Di alignments detect remote structural similarity that sequence alignment misses.

Q: Which residues are in helices, strands, or loops?
A: Secondary structure is the local, repeating backbone conformation. DSSP classifies it into eight states by reading the hydrogen-bond network: three helix types (H, G, I), two β types (E, B), two non-regular types (T, S), and unstructured coil (-).

Q: How big and how compact is the whole molecule?
A: Three whole-structure scalars: the radius of gyration (RMS distance of Cα from centroid, in Å), the count of Cα–Cα contacts (pairs closer than 8 Å and separated by more than four residues in sequence — i.e. tertiary, not local, contacts), and the bounding-box dimensions. Together they distinguish compact globular folds from extended fibres or disordered chains.

Q: How confident is the AlphaFold model at each residue?
A: For AlphaFold models, the B-factor field carries pLDDT — the model's own estimate of local accuracy on a 0–100 scale. Regions with pLDDT<50 should be treated as essentially unmodeled; they often correspond to intrinsically disordered segments.

Q: What family and function is it annotated with?
A: Functional annotations link the protein to curated databases. InterPro entries identify conserved domains and families by matching the sequence against member-database signatures (Pfam, PROSITE, CDD, …). Gene Ontology (GO) terms describe molecular function, biological process, and cellular component in a controlled vocabulary. CATH places the structure in a hierarchical fold classification (Class/Architecture/Topology/Homologous-superfamily). The organism is the source species.

Q: What known structures does this most resemble?
A: Nearest PDB neighbors are the top structural matches found by Foldseek when searching this structure against the entire Protein Data Bank. Each hit reports a TM-score (0 to 1; >0.5 almost always implies the same fold) and an E-value. These are *structural* homologs — they may share no detectable sequence similarity.

Q: Which residues are buried vs exposed?
A: Solvent-accessible surface area (SASA) is the area in Å² traced out by the centre of a 1.4 Å probe sphere (a water molecule) rolled over the protein's van der Waals surface (Shrake–Rupley / Lee–Richards construction). Buried residues have near-zero SASA; fully exposed residues can exceed 200 Å². The total SASA scales roughly with the number of surface residues.

Q: What are the backbone torsion angles?
A: φ (phi) and ψ (psi) are the two rotatable backbone dihedrals per residue: φ is the C(i-1)–N–Cα–C torsion, ψ is the N–Cα–C–N(i+1) torsion, both in degrees on (−180°, 180°]. α-helical residues cluster near (−60°, −45°); β-strand residues near (−120°, +130°). A Ramachandran plot is simply a scatter of (φ, ψ) for every residue.

Q: Are the domains correctly placed relative to each other?
A: Predicte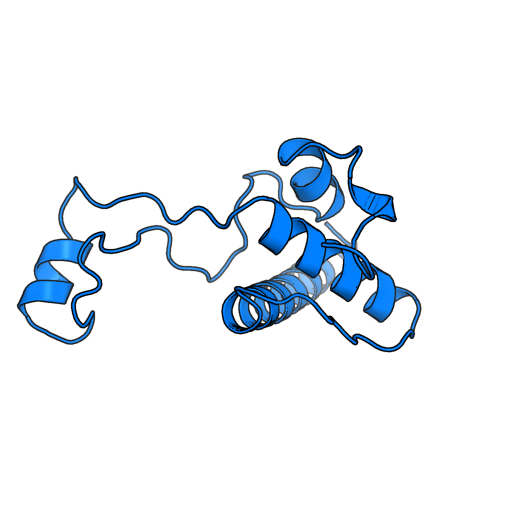d aligned error is AlphaFold's pairwise confidence. Unlike pLDDT (per-residue), PAE is per-residue-pair and captures whether two parts of the structure are correctly placed relative to each other. Units are ångströms of expected positional error.

Q: What if only a Cα trace is available?
A: P-SEA three-state annotation labels each residue as helix, strand, or coil based purely on the geometry of the Cα trace. It serves as a fallback when the full backbone (and thus DSSP) is unavailable.

Q: What is the amino-acid chain?
A: This is the polypeptide sequence — one letter per residue, N-terminus first. Length ranges from a few dozen residues f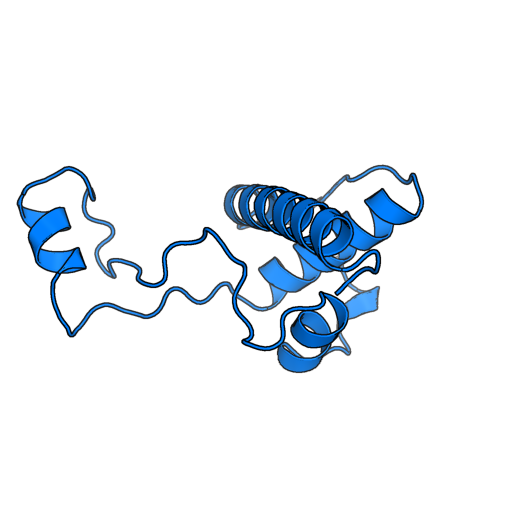or small domains to over a thousand for large multi-domain proteins.

Q: What do the rendered images show?
A: The six renders are orthographic views along the three Cartesian axes in both directions. Representation (cartoon, sticks, or surface) and color scheme (sequence-rainbow or by-chain) vary across proteins so the training set covers all the common visualization conventions.

Q: What do the diagnostic plots show?
A: Plot images: a contact map (which residues are close in 3D, as an N×N binary image), a Ramachandran scatter (backbone torsion angles, revealing secondary-structure composition at a glance), and — for AlphaFold structures — a PAE heatmap (pairwise prediction confidence).

Q: How mobile is each atom in the crystal?
A: B-factor (Debye–Waller factor) reflects atomic displacement in the crystal lattice. It is an experimental observable (units Å²), not a prediction; low values mean the atom is pinned down, high values mean it moves or is heterogeneous across the crystal.

Q: Where is each backbone atom in 3D?
A: The mmCIF table is the protein's shape written out atom by atom. For each backbone N, Cα, C, and carbonyl O, it records an (x, y, z) coordinate triple in Å plus the residue type, chain letter, and residue number.